Protein AF-A0A1S2LH29-F1 (afdb_monomer_lite)

Foldseek 3Di:
DDPVVVVVVVVVVVVVVVVPLDPQFDDDDPQDDPVLRVVLLVLLCCQPPVADLVRFDDPVNLVVQVCVLVVLVVPADPVHHRDPLSVLSSVLSNQLSVLSVVLVVVCVVVVRDDDPVNVVSVVSNVVSSVSNCVSSVHDPVRSNVD

Organism: NCBI:txid1532552

Radius of gyration: 17.64 Å; chains: 1; bounding box: 55×41×40 Å

Sequence (146 aa):
MDKKSIFIIGGLFVVFYFMIFFKAPSELPTDVRASIWDTSYLIMVDVLVNSSPYEPLSEEQYEEYNEFIDSYSADATVANPLTENEKTILYHLKGLVYHAQQFRILYTECGQCYTDEANEQLGKMVESELELLSIYNVNASEFYSN

pLDDT: mean 76.34, std 17.89, range [33.94, 95.06]

Structure (mmCIF, N/CA/C/O backbone):
data_AF-A0A1S2LH29-F1
#
_entry.id   AF-A0A1S2LH29-F1
#
loop_
_atom_site.group_PDB
_atom_site.id
_atom_site.type_symbol
_atom_site.label_atom_id
_atom_site.label_alt_id
_atom_site.label_comp_id
_atom_site.label_asym_id
_atom_site.label_entity_id
_atom_site.label_seq_id
_atom_site.pdbx_PDB_ins_code
_atom_site.Cartn_x
_atom_site.Cartn_y
_atom_site.Cartn_z
_atom_site.occupancy
_atom_site.B_iso_or_equiv
_atom_site.auth_seq_id
_atom_site.auth_comp_id
_atom_site.auth_asym_id
_atom_site.auth_atom_id
_atom_site.pdbx_PDB_model_num
ATOM 1 N N . MET A 1 1 ? -35.115 -25.180 -16.614 1.00 43.91 1 MET A N 1
ATOM 2 C CA . MET A 1 1 ? -34.372 -24.379 -15.618 1.00 43.91 1 MET A CA 1
ATOM 3 C C . MET A 1 1 ? -34.681 -22.919 -15.877 1.00 43.91 1 MET A C 1
ATOM 5 O O . MET A 1 1 ? -34.374 -22.433 -16.960 1.00 43.91 1 MET A O 1
ATOM 9 N N . ASP A 1 2 ? -35.356 -22.263 -14.937 1.00 36.31 2 ASP A N 1
ATOM 10 C CA . ASP A 1 2 ? -35.741 -20.857 -15.057 1.00 36.31 2 ASP A CA 1
ATOM 11 C C . ASP A 1 2 ? -34.524 -19.932 -14.969 1.00 36.31 2 ASP A C 1
ATOM 13 O O . ASP A 1 2 ? -33.660 -20.086 -14.106 1.00 36.31 2 ASP A O 1
ATOM 17 N N . LYS A 1 3 ? -34.478 -18.924 -15.848 1.00 44.50 3 LYS A N 1
ATOM 18 C CA . LYS A 1 3 ? -33.368 -17.958 -15.963 1.00 44.50 3 LYS A CA 1
ATOM 19 C C . LYS A 1 3 ? -33.114 -17.139 -14.684 1.00 44.50 3 LYS A C 1
ATOM 21 O O . LYS A 1 3 ? -32.043 -16.559 -14.549 1.00 44.50 3 LYS A O 1
ATOM 26 N N . LYS A 1 4 ? -34.048 -17.125 -13.723 1.00 40.44 4 LYS A N 1
ATOM 27 C CA . LYS A 1 4 ? -33.866 -16.493 -12.401 1.00 40.44 4 LYS A CA 1
ATOM 28 C C . LYS A 1 4 ? -32.947 -17.286 -11.465 1.00 40.44 4 LYS A C 1
ATOM 30 O O . LYS A 1 4 ? -32.293 -16.685 -10.622 1.00 40.44 4 LYS A O 1
ATOM 35 N N . SER A 1 5 ? -32.849 -18.606 -11.627 1.00 36.44 5 SER A N 1
ATOM 36 C CA . SER A 1 5 ? -32.033 -19.456 -10.747 1.00 36.44 5 SER A CA 1
ATOM 37 C C . SER A 1 5 ? -30.533 -19.387 -11.057 1.00 36.44 5 SER A C 1
ATOM 39 O O . SER A 1 5 ? -29.724 -19.709 -10.197 1.00 36.44 5 SER A O 1
ATOM 41 N N . ILE A 1 6 ? -30.148 -18.933 -12.256 1.00 44.75 6 ILE A N 1
ATOM 42 C CA . ILE A 1 6 ? -28.739 -18.822 -12.672 1.00 44.75 6 ILE A CA 1
ATOM 43 C C . ILE A 1 6 ? -28.066 -17.587 -12.049 1.00 44.75 6 ILE A C 1
ATOM 45 O O . ILE A 1 6 ? -26.913 -17.662 -11.635 1.00 44.75 6 ILE A O 1
ATOM 49 N N . PHE A 1 7 ? -28.792 -16.476 -11.892 1.00 40.09 7 PHE A N 1
ATOM 50 C CA . PHE A 1 7 ? -28.224 -15.246 -11.323 1.00 40.09 7 PHE A CA 1
ATOM 51 C C . PHE A 1 7 ? -27.918 -15.346 -9.822 1.00 40.09 7 PHE A C 1
ATOM 53 O O . PHE A 1 7 ? -26.934 -14.778 -9.361 1.00 40.09 7 PHE A O 1
ATOM 60 N N . ILE A 1 8 ? -28.712 -16.106 -9.063 1.00 46.88 8 ILE A N 1
ATOM 61 C CA . ILE A 1 8 ? -28.505 -16.254 -7.612 1.00 46.88 8 ILE A CA 1
ATOM 62 C C . ILE A 1 8 ? -27.292 -17.151 -7.319 1.00 46.88 8 ILE A C 1
ATOM 64 O O . ILE A 1 8 ? -26.548 -16.891 -6.379 1.00 46.88 8 ILE A O 1
ATOM 68 N N . ILE A 1 9 ? -27.047 -18.166 -8.154 1.00 43.59 9 ILE A N 1
ATOM 69 C CA . ILE A 1 9 ? -25.914 -19.088 -7.988 1.00 43.59 9 ILE A CA 1
ATOM 70 C C . ILE A 1 9 ? -24.599 -18.424 -8.422 1.00 43.59 9 ILE A C 1
ATOM 72 O O . ILE A 1 9 ? -23.588 -18.601 -7.750 1.00 43.59 9 ILE A O 1
ATOM 76 N N . GLY A 1 10 ? -24.617 -17.597 -9.475 1.00 34.97 10 GLY A N 1
ATOM 77 C CA . GLY A 1 10 ? -23.450 -16.804 -9.880 1.00 34.97 10 GLY A CA 1
ATOM 78 C C . GLY A 1 10 ? -23.054 -15.746 -8.844 1.00 34.97 10 GLY A C 1
ATOM 79 O O . GLY A 1 10 ? -21.875 -15.605 -8.540 1.00 34.97 10 GLY A O 1
ATOM 80 N N . GLY A 1 11 ? -24.031 -15.057 -8.240 1.00 33.94 11 GLY A N 1
ATOM 81 C CA . GLY A 1 11 ? -23.767 -14.050 -7.204 1.00 33.94 11 GLY A CA 1
ATOM 82 C C . GLY A 1 11 ? -23.195 -14.636 -5.908 1.00 33.94 11 GLY A C 1
ATOM 83 O O . GLY A 1 11 ? -22.297 -14.049 -5.314 1.00 33.94 11 GLY A O 1
ATOM 84 N N . LEU A 1 12 ? -23.654 -15.824 -5.499 1.00 40.28 12 LEU A N 1
ATOM 85 C CA . LEU A 1 12 ? -23.126 -16.518 -4.318 1.00 40.28 12 LEU A CA 1
ATOM 86 C C . LEU A 1 12 ? -21.718 -17.079 -4.541 1.00 40.28 12 LEU A C 1
ATOM 88 O O . LEU A 1 12 ? -20.927 -17.078 -3.605 1.00 40.28 12 LEU A O 1
ATOM 92 N N . PHE A 1 13 ? -21.378 -17.512 -5.760 1.00 38.38 13 PHE A N 1
ATOM 93 C CA . PHE A 1 13 ? -20.045 -18.046 -6.053 1.00 38.38 13 PHE A CA 1
ATOM 94 C C . PHE A 1 13 ? -18.965 -16.961 -6.063 1.00 38.38 13 PHE A C 1
ATOM 96 O O . PHE A 1 13 ? -17.855 -17.225 -5.620 1.00 38.38 13 PHE A O 1
ATOM 103 N N . VAL A 1 14 ? -19.291 -15.738 -6.494 1.00 46.69 14 VAL A N 1
ATOM 104 C CA . VAL A 1 14 ? -18.353 -14.605 -6.423 1.00 46.69 14 VAL A CA 1
ATOM 105 C C . VAL A 1 14 ? -18.073 -14.251 -4.960 1.00 46.69 14 VAL A C 1
ATOM 107 O O . VAL A 1 14 ? -16.916 -14.192 -4.566 1.00 46.69 14 VAL A O 1
ATOM 110 N N . VAL A 1 15 ? -19.104 -14.156 -4.113 1.00 45.72 15 VAL A N 1
ATOM 111 C CA . VAL A 1 15 ? -18.932 -13.873 -2.673 1.00 45.72 15 VAL A CA 1
ATOM 112 C C . VAL A 1 15 ? -18.168 -14.993 -1.947 1.00 45.72 15 VAL A C 1
ATOM 114 O O . VAL A 1 15 ? -17.341 -14.708 -1.087 1.00 45.72 15 VAL A O 1
ATOM 117 N N . PHE A 1 16 ? -18.381 -16.263 -2.313 1.00 38.53 16 PHE A N 1
ATOM 118 C CA . PHE A 1 16 ? -17.655 -17.392 -1.713 1.00 38.53 16 PHE A CA 1
ATOM 119 C C . PHE A 1 16 ? -16.213 -17.532 -2.227 1.00 38.53 16 PHE A C 1
ATOM 121 O O . PHE A 1 16 ? -15.339 -17.940 -1.468 1.00 38.53 16 PHE A O 1
ATOM 128 N N . TYR A 1 17 ? -15.941 -17.161 -3.483 1.00 41.44 17 TYR A N 1
ATOM 129 C CA . TYR A 1 17 ? -14.578 -17.089 -4.020 1.00 41.44 17 TYR A CA 1
ATOM 130 C C . TYR A 1 17 ? -13.772 -15.991 -3.306 1.00 41.44 17 TYR A C 1
ATOM 132 O O . TYR A 1 17 ? -12.633 -16.233 -2.923 1.00 41.44 17 TYR A O 1
ATOM 140 N N . PHE A 1 18 ? -14.393 -14.847 -2.988 1.00 43.66 18 PHE A N 1
ATOM 141 C CA . PHE A 1 18 ? -13.774 -13.815 -2.144 1.00 43.66 18 PHE A CA 1
ATOM 142 C C . PHE A 1 18 ? -13.547 -14.264 -0.685 1.00 43.66 18 PHE A C 1
ATOM 144 O O . PHE A 1 18 ? -12.597 -13.811 -0.059 1.00 43.66 18 PHE A O 1
ATOM 151 N N . MET A 1 19 ? -14.361 -15.179 -0.139 1.00 39.31 19 MET A N 1
ATOM 152 C CA . MET A 1 19 ? -14.218 -15.659 1.249 1.00 39.31 19 MET A CA 1
ATOM 153 C C . MET A 1 19 ? -13.195 -16.791 1.450 1.00 39.31 19 MET A C 1
ATOM 155 O O . MET A 1 19 ? -12.793 -17.029 2.585 1.00 39.31 19 MET A O 1
ATOM 159 N N . ILE A 1 20 ? -12.803 -17.525 0.399 1.00 43.28 20 ILE A N 1
ATOM 160 C CA . ILE A 1 20 ? -11.924 -18.706 0.533 1.00 43.28 20 ILE A CA 1
ATOM 161 C C . ILE A 1 20 ? -10.445 -18.387 0.257 1.00 43.28 20 ILE A C 1
ATOM 163 O O . ILE A 1 20 ? -9.590 -19.038 0.852 1.00 43.28 20 ILE A O 1
ATOM 167 N N . PHE A 1 21 ? -10.132 -17.388 -0.578 1.00 41.75 21 PHE A N 1
ATOM 168 C CA . PHE A 1 21 ? -8.740 -16.996 -0.878 1.00 41.75 21 PHE A CA 1
ATOM 169 C C . PHE A 1 21 ? -8.206 -15.865 0.011 1.00 41.75 21 PHE A C 1
ATOM 171 O O . PHE A 1 21 ? -7.001 -15.674 0.109 1.00 41.75 21 PHE A O 1
ATOM 178 N N . PHE A 1 22 ? -9.081 -15.169 0.740 1.00 45.16 22 PHE A N 1
ATOM 179 C CA . PHE A 1 22 ? -8.679 -14.242 1.790 1.00 45.16 22 PHE A CA 1
ATOM 180 C C . PHE A 1 22 ? -8.982 -14.854 3.148 1.00 45.16 22 PHE A C 1
ATOM 182 O O . PHE A 1 22 ? -10.068 -14.686 3.706 1.00 45.16 22 PHE A O 1
ATOM 189 N N . LYS A 1 23 ? -7.999 -15.541 3.729 1.00 47.50 23 LYS A N 1
ATOM 190 C CA . LYS A 1 23 ? -7.938 -15.589 5.188 1.00 47.50 23 LYS A CA 1
ATOM 191 C C . LYS A 1 23 ? -7.731 -14.151 5.655 1.00 47.50 23 LYS A C 1
ATOM 193 O O . LYS A 1 23 ? -6.609 -13.653 5.659 1.00 47.50 23 LYS A O 1
ATOM 198 N N . ALA A 1 24 ? -8.828 -13.482 5.997 1.00 51.31 24 ALA A N 1
ATOM 199 C CA . ALA A 1 24 ? -8.756 -12.196 6.658 1.00 51.31 24 ALA A CA 1
ATOM 200 C C . ALA A 1 24 ? -7.842 -12.338 7.895 1.00 51.31 24 ALA A C 1
ATOM 202 O O . ALA A 1 24 ? -7.900 -13.372 8.575 1.00 51.31 24 ALA A O 1
ATOM 203 N N . PRO A 1 25 ? -6.977 -11.350 8.155 1.00 52.69 25 PRO A N 1
ATOM 204 C CA . PRO A 1 25 ? -6.001 -11.403 9.233 1.00 52.69 25 PRO A CA 1
ATOM 205 C C . PRO A 1 25 ? -6.628 -11.754 10.588 1.00 52.69 25 PRO A C 1
ATOM 207 O O . PRO A 1 25 ? -7.793 -11.447 10.857 1.00 52.69 25 PRO A O 1
ATOM 210 N N . SER A 1 26 ? -5.849 -12.434 11.435 1.00 58.75 26 SER A N 1
ATOM 211 C CA . SER A 1 26 ? -6.279 -12.888 12.758 1.00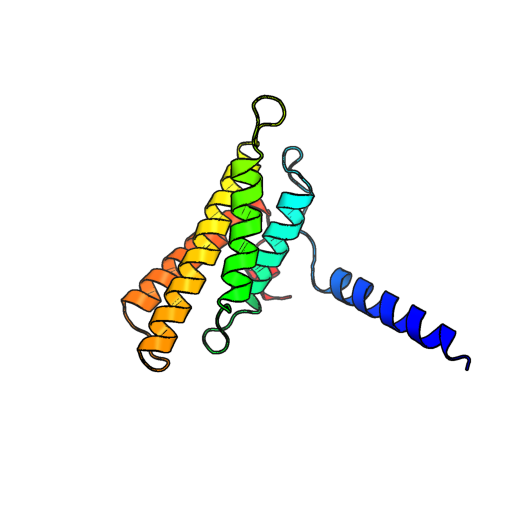 58.75 26 SER A CA 1
ATOM 212 C C . SER A 1 26 ? -6.683 -11.696 13.628 1.00 58.75 26 SER A C 1
ATOM 214 O O . SER A 1 26 ? -5.819 -10.896 13.953 1.00 58.75 26 SER A O 1
ATOM 216 N N . GLU A 1 27 ? -7.964 -11.623 13.996 1.00 57.75 27 GLU A N 1
ATOM 217 C CA . GLU A 1 27 ? -8.595 -10.637 14.893 1.00 57.75 27 GLU A CA 1
ATOM 218 C C . GLU A 1 27 ? -8.220 -9.162 14.644 1.00 57.75 27 GLU A C 1
ATOM 220 O O . GLU A 1 27 ? -7.119 -8.700 14.924 1.00 57.75 27 GLU A O 1
ATOM 225 N N . LEU A 1 28 ? -9.203 -8.388 14.178 1.00 58.47 28 LEU A N 1
ATOM 226 C CA . LEU A 1 28 ? -9.093 -6.939 14.009 1.00 58.47 28 LEU A CA 1
ATOM 227 C C . LEU A 1 28 ? -8.592 -6.293 15.320 1.00 58.47 28 LEU A C 1
ATOM 229 O O . LEU A 1 28 ? -9.228 -6.510 16.361 1.00 58.47 28 LEU A O 1
ATOM 233 N N . PRO A 1 29 ? -7.508 -5.489 15.307 1.00 66.44 29 PRO A N 1
ATOM 234 C CA . PRO A 1 29 ? -7.141 -4.675 16.453 1.00 66.44 29 PRO A CA 1
ATOM 235 C C . PRO A 1 29 ? -8.369 -3.881 16.888 1.00 66.44 29 PRO A C 1
ATOM 237 O O . PRO A 1 29 ? -9.043 -3.257 16.069 1.00 66.44 29 PRO A O 1
ATOM 240 N N . THR A 1 30 ? -8.704 -3.930 18.177 1.00 68.31 30 THR A N 1
ATOM 241 C CA . THR A 1 30 ? -9.981 -3.395 18.684 1.00 68.31 30 THR A CA 1
ATOM 242 C C . THR A 1 30 ? -10.161 -1.889 18.458 1.00 68.31 30 THR A C 1
ATOM 244 O O . THR A 1 30 ? -11.249 -1.363 18.675 1.00 68.31 30 THR A O 1
ATOM 247 N N . ASP A 1 31 ? -9.098 -1.191 18.065 1.00 83.50 31 ASP A N 1
ATOM 248 C CA . ASP A 1 31 ? -9.021 0.246 17.842 1.00 83.50 31 ASP A CA 1
ATOM 249 C C . ASP A 1 31 ? -8.878 0.637 16.358 1.00 83.50 31 ASP 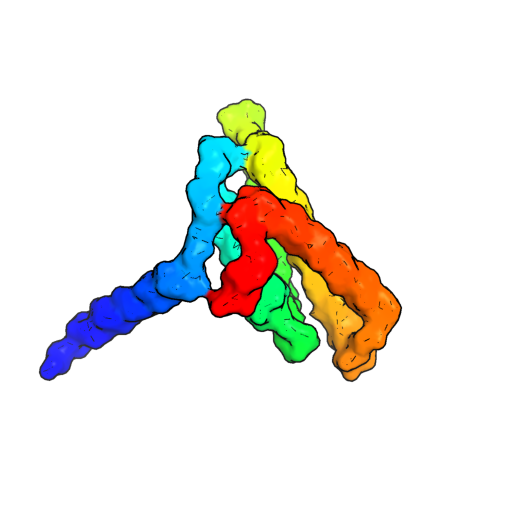A C 1
ATOM 251 O O . ASP A 1 31 ? -8.542 1.782 16.066 1.00 83.50 31 ASP A O 1
ATOM 255 N N . VAL A 1 32 ? -9.142 -0.271 15.414 1.00 86.75 32 VAL A N 1
ATOM 256 C CA . VAL A 1 32 ? -9.167 0.042 13.977 1.00 86.75 32 VAL A CA 1
ATOM 257 C C . VAL A 1 32 ? -10.592 -0.072 13.441 1.00 86.75 32 VAL A C 1
ATOM 259 O O . VAL A 1 32 ? -11.299 -1.046 13.693 1.00 86.75 32 VAL A O 1
ATOM 262 N N . ARG A 1 33 ? -11.054 0.922 12.676 1.00 89.31 33 ARG A N 1
ATOM 263 C CA . ARG A 1 33 ? -12.324 0.816 11.946 1.00 89.31 33 ARG A CA 1
ATOM 264 C C . ARG A 1 33 ? -12.248 -0.284 10.892 1.00 89.31 33 ARG A C 1
ATOM 266 O O . ARG A 1 33 ? -11.340 -0.289 10.065 1.00 89.31 33 ARG A O 1
ATOM 273 N N . ALA A 1 34 ? -13.277 -1.131 10.845 1.00 87.19 34 ALA A N 1
ATOM 274 C CA . ALA A 1 34 ? -13.391 -2.209 9.858 1.00 87.19 34 ALA A CA 1
ATOM 275 C C . ALA A 1 34 ? -13.216 -1.715 8.410 1.00 87.19 34 ALA A C 1
ATOM 277 O O . ALA A 1 34 ? -12.537 -2.351 7.618 1.00 87.19 34 ALA A O 1
ATOM 278 N N . SER A 1 35 ? -13.735 -0.527 8.083 1.00 88.38 35 SER A N 1
ATOM 279 C CA . SER A 1 35 ? -13.589 0.063 6.748 1.00 88.38 35 SER A CA 1
ATOM 280 C C . SER A 1 35 ? -12.141 0.394 6.370 1.00 88.38 35 SER A C 1
ATOM 282 O O . SER A 1 35 ? -11.787 0.260 5.201 1.00 88.38 35 SER A O 1
ATOM 284 N N . ILE A 1 36 ? -11.315 0.822 7.336 1.00 90.12 36 ILE A N 1
ATOM 285 C CA . ILE A 1 36 ? -9.879 1.040 7.116 1.00 90.12 36 ILE A CA 1
ATOM 286 C C . ILE A 1 36 ? -9.212 -0.323 6.967 1.00 90.12 36 ILE A C 1
ATOM 288 O O . ILE A 1 36 ? -8.558 -0.576 5.968 1.00 90.12 36 ILE A O 1
ATOM 292 N N . TRP A 1 37 ? -9.460 -1.231 7.909 1.00 87.94 37 TRP A N 1
ATOM 293 C CA . TRP A 1 37 ? -8.845 -2.555 7.936 1.00 87.94 37 TRP A CA 1
ATOM 294 C C . TRP A 1 37 ? -9.052 -3.368 6.653 1.00 87.94 37 TRP A C 1
ATOM 296 O O . TRP A 1 37 ? -8.073 -3.800 6.040 1.00 87.94 37 TRP A O 1
ATOM 306 N N . ASP A 1 38 ? -10.311 -3.548 6.246 1.00 86.12 38 ASP A N 1
ATOM 307 C CA . ASP A 1 38 ? -10.693 -4.409 5.126 1.00 86.12 38 ASP A CA 1
ATOM 308 C C . ASP A 1 38 ? -10.195 -3.828 3.798 1.00 86.12 38 ASP A C 1
ATOM 310 O O . ASP A 1 38 ? -9.594 -4.533 2.988 1.00 86.12 38 ASP A O 1
ATOM 314 N N . THR A 1 39 ? -10.386 -2.523 3.588 1.00 89.94 39 THR A N 1
ATOM 315 C CA . THR A 1 39 ? -9.977 -1.860 2.342 1.00 89.94 39 THR A CA 1
ATOM 316 C C . THR A 1 39 ? -8.457 -1.775 2.229 1.00 89.94 39 THR A C 1
ATOM 318 O O . THR A 1 39 ? -7.909 -2.047 1.165 1.00 89.94 39 THR A O 1
ATOM 321 N N . SER A 1 40 ? -7.751 -1.467 3.323 1.00 90.25 40 SER A N 1
ATOM 322 C CA . SER A 1 40 ? -6.286 -1.443 3.334 1.00 90.25 40 SER A CA 1
ATOM 323 C C . SER A 1 40 ? -5.687 -2.818 3.026 1.00 90.25 40 SER A C 1
ATOM 325 O O . SER A 1 40 ? -4.695 -2.896 2.303 1.00 90.25 40 SER A O 1
ATOM 327 N N . TYR A 1 41 ? -6.317 -3.901 3.489 1.00 86.19 41 TYR A N 1
ATOM 328 C CA . TYR A 1 41 ? -5.878 -5.258 3.176 1.00 86.19 41 TYR A CA 1
ATOM 329 C C . TYR A 1 41 ? -6.081 -5.586 1.690 1.00 86.19 41 TYR A C 1
ATOM 331 O O . TYR A 1 41 ? -5.174 -6.117 1.053 1.00 86.19 41 TYR A O 1
ATOM 339 N N . LEU A 1 42 ? -7.228 -5.209 1.114 1.00 87.94 42 LEU A N 1
ATOM 340 C CA . LEU A 1 42 ? -7.494 -5.382 -0.318 1.00 87.94 42 LEU A CA 1
ATOM 341 C C . LEU A 1 42 ? -6.492 -4.616 -1.189 1.00 87.94 42 LEU A C 1
ATOM 343 O O . LEU A 1 42 ? -5.955 -5.190 -2.130 1.00 87.94 42 LEU A O 1
ATOM 347 N N . ILE A 1 43 ? -6.201 -3.356 -0.851 1.00 90.38 43 ILE A N 1
ATOM 348 C CA . ILE A 1 43 ? -5.205 -2.546 -1.568 1.00 90.38 43 ILE A CA 1
ATOM 349 C C . ILE A 1 43 ? -3.822 -3.193 -1.466 1.00 90.38 43 ILE A C 1
ATOM 351 O O . ILE A 1 43 ? -3.112 -3.291 -2.461 1.00 90.38 43 ILE A O 1
ATOM 355 N N . MET A 1 44 ? -3.434 -3.663 -0.278 1.00 87.88 44 MET A N 1
ATOM 356 C CA . MET A 1 44 ? -2.142 -4.318 -0.079 1.00 87.88 44 MET A CA 1
ATOM 357 C C . MET A 1 44 ? -2.000 -5.574 -0.946 1.00 87.88 44 MET A C 1
ATOM 359 O O . MET A 1 44 ? -0.964 -5.761 -1.580 1.00 87.88 44 MET A O 1
ATOM 363 N N . VAL A 1 45 ? -3.038 -6.410 -1.022 1.00 83.69 45 VAL A N 1
ATOM 364 C CA . VAL A 1 45 ? -3.047 -7.584 -1.907 1.00 83.69 45 VAL A CA 1
ATOM 365 C C . VAL A 1 45 ? -2.974 -7.150 -3.365 1.00 83.69 45 VAL A C 1
ATOM 367 O O . VAL A 1 45 ? -2.183 -7.707 -4.123 1.00 83.69 45 VAL A O 1
ATOM 370 N N . ASP A 1 46 ? -3.767 -6.160 -3.770 1.00 86.44 46 ASP A N 1
ATOM 371 C CA . ASP A 1 46 ? -3.787 -5.747 -5.168 1.00 86.44 46 ASP A CA 1
ATOM 372 C C . ASP A 1 46 ? -2.431 -5.196 -5.615 1.00 86.44 46 ASP A C 1
ATOM 374 O O . ASP A 1 46 ? -1.940 -5.543 -6.685 1.00 86.44 46 ASP A O 1
ATOM 378 N N . VAL A 1 47 ? -1.761 -4.423 -4.758 1.00 86.25 47 VAL A N 1
ATOM 379 C CA . VAL A 1 47 ? -0.441 -3.851 -5.048 1.00 86.25 47 VAL A CA 1
ATOM 380 C C . VAL A 1 47 ? 0.690 -4.885 -4.987 1.00 86.25 47 VAL A C 1
ATOM 382 O O . VAL A 1 47 ? 1.642 -4.774 -5.752 1.00 86.25 47 VAL A O 1
ATOM 385 N N . LEU A 1 48 ? 0.641 -5.868 -4.085 1.00 83.50 48 LEU A N 1
ATOM 386 C CA . LEU A 1 48 ? 1.766 -6.796 -3.878 1.00 83.50 48 LEU A CA 1
ATOM 387 C C . LEU A 1 48 ? 1.632 -8.126 -4.618 1.00 83.50 48 LEU A C 1
ATOM 389 O O . LEU A 1 48 ? 2.639 -8.737 -4.967 1.00 83.50 48 LEU A O 1
ATOM 393 N N . VAL A 1 49 ? 0.403 -8.599 -4.812 1.00 78.94 49 VAL A N 1
ATOM 394 C CA . VAL A 1 49 ? 0.121 -9.917 -5.395 1.00 78.94 49 VAL A CA 1
ATOM 395 C C . VAL A 1 49 ? -0.369 -9.778 -6.828 1.00 78.94 49 VAL A C 1
ATOM 397 O O . VAL A 1 49 ? 0.147 -10.451 -7.721 1.00 78.94 49 VAL A O 1
ATOM 400 N N . ASN A 1 50 ? -1.354 -8.907 -7.059 1.00 75.25 50 ASN A N 1
ATOM 401 C CA . ASN A 1 50 ? -1.980 -8.789 -8.377 1.00 75.25 50 ASN A CA 1
ATOM 402 C C . ASN A 1 50 ? -1.193 -7.862 -9.307 1.00 75.25 50 ASN A C 1
ATOM 404 O O . ASN A 1 50 ? -1.095 -8.131 -10.503 1.00 75.25 50 ASN A O 1
ATOM 408 N N . SER A 1 51 ? -0.600 -6.798 -8.764 1.00 72.19 51 SER A N 1
ATOM 409 C CA . SER A 1 51 ? 0.269 -5.905 -9.521 1.00 72.19 51 SER A CA 1
ATOM 410 C C . SER A 1 51 ? 1.619 -6.583 -9.699 1.00 72.19 51 SER A C 1
ATOM 412 O O . SER A 1 51 ? 2.377 -6.780 -8.750 1.00 72.19 51 SER A O 1
ATOM 414 N N . SER A 1 52 ? 1.932 -6.952 -10.935 1.00 66.19 52 SER A N 1
ATOM 415 C CA . SER A 1 52 ? 3.223 -7.548 -11.262 1.00 66.19 52 SER A CA 1
ATOM 416 C C . SER A 1 52 ? 4.133 -6.509 -11.912 1.00 66.19 52 SER A C 1
ATOM 418 O O . SER A 1 52 ? 3.656 -5.509 -12.448 1.00 66.19 52 SER A O 1
ATOM 420 N N . PRO A 1 53 ? 5.449 -6.755 -11.984 1.00 62.50 53 PRO A N 1
ATOM 421 C CA . PRO A 1 53 ? 6.328 -5.913 -12.784 1.00 62.50 53 PRO A CA 1
ATOM 422 C C . PRO A 1 53 ? 5.901 -5.780 -14.252 1.00 62.50 53 PRO A C 1
ATOM 424 O O . PRO A 1 53 ? 6.239 -4.799 -14.900 1.00 62.50 53 PRO A O 1
ATOM 427 N N . TYR A 1 54 ? 5.149 -6.753 -14.771 1.00 60.47 54 TYR A N 1
ATOM 428 C CA . TYR A 1 54 ? 4.659 -6.782 -16.150 1.00 60.47 54 TYR A CA 1
ATOM 429 C C . TYR A 1 54 ? 3.254 -6.195 -16.307 1.00 60.47 54 TYR A C 1
ATOM 431 O O . TYR A 1 54 ? 2.838 -5.893 -17.424 1.00 60.47 54 TYR A O 1
ATOM 439 N N . GLU A 1 55 ? 2.545 -6.022 -15.196 1.00 73.31 55 GLU A N 1
ATOM 440 C CA . GLU A 1 55 ? 1.210 -5.441 -15.116 1.00 73.31 55 GLU A CA 1
ATOM 441 C C . GLU A 1 55 ? 1.164 -4.536 -13.877 1.00 73.31 55 GLU A C 1
ATOM 443 O O . GLU A 1 55 ? 0.587 -4.896 -12.849 1.00 73.31 55 GLU A O 1
ATOM 448 N N . PRO A 1 56 ? 1.899 -3.409 -13.923 1.00 79.62 56 PRO A N 1
ATOM 449 C CA . PRO A 1 56 ? 2.001 -2.508 -12.791 1.00 79.62 56 PRO A CA 1
ATOM 450 C C . PRO A 1 56 ? 0.683 -1.762 -12.567 1.00 79.62 56 PRO A C 1
ATOM 452 O O . PRO A 1 56 ? -0.120 -1.606 -13.489 1.00 79.62 56 PRO A O 1
ATOM 455 N N . LEU A 1 57 ? 0.519 -1.235 -11.353 1.00 85.50 57 LEU A N 1
ATOM 456 C CA . LEU A 1 57 ? -0.633 -0.440 -10.929 1.00 85.50 57 LEU A CA 1
ATOM 457 C C . LEU A 1 57 ? -1.024 0.612 -11.978 1.00 85.50 57 LEU A C 1
ATOM 459 O O . LEU A 1 57 ? -0.190 1.425 -12.378 1.00 85.50 57 LEU A O 1
ATOM 463 N N . SER A 1 58 ? -2.282 0.627 -12.417 1.00 88.50 58 SER A N 1
ATOM 464 C CA . SER A 1 58 ? -2.758 1.660 -13.343 1.00 88.50 58 SER A CA 1
ATOM 465 C C . SER A 1 58 ? -2.841 3.037 -12.671 1.00 88.50 58 SER A C 1
ATOM 467 O O . SER A 1 58 ? -2.900 3.161 -11.449 1.00 88.50 58 SER A O 1
ATOM 469 N N . GLU A 1 59 ? -2.862 4.100 -13.478 1.00 89.50 59 GLU A N 1
ATOM 470 C CA . GLU A 1 59 ? -3.031 5.466 -12.963 1.00 89.50 59 GLU A CA 1
ATOM 471 C C . GLU A 1 59 ? -4.392 5.653 -12.274 1.00 89.50 59 GLU A C 1
ATOM 473 O O . GLU A 1 59 ? -4.452 6.276 -11.221 1.00 89.50 59 GLU A O 1
ATOM 478 N N . GLU A 1 60 ? -5.446 5.018 -12.795 1.00 92.06 60 GLU A N 1
ATOM 479 C CA . GLU A 1 60 ? -6.787 5.021 -12.196 1.00 92.06 60 GLU A CA 1
ATOM 480 C C . GLU A 1 60 ? -6.803 4.332 -10.822 1.00 92.06 60 GLU A C 1
ATOM 482 O O . GLU A 1 60 ? -7.283 4.917 -9.855 1.00 92.06 60 GLU A O 1
ATOM 487 N N . GLN A 1 61 ? -6.201 3.140 -10.693 1.00 92.12 61 GLN A N 1
ATOM 488 C CA . GLN A 1 61 ? -6.090 2.461 -9.392 1.00 92.12 61 GLN A CA 1
ATOM 489 C C . GLN A 1 61 ? -5.258 3.278 -8.395 1.00 92.12 61 GLN A C 1
ATOM 491 O O . GLN A 1 61 ? -5.597 3.365 -7.217 1.00 92.12 61 GLN A O 1
ATOM 496 N N . TYR A 1 62 ? -4.170 3.905 -8.852 1.00 93.25 62 TYR A N 1
ATOM 497 C CA . TYR A 1 62 ? -3.374 4.793 -8.007 1.00 93.25 62 TYR A CA 1
ATOM 498 C C . TYR A 1 62 ? -4.206 5.966 -7.469 1.00 93.25 62 TYR A C 1
ATOM 500 O O . TYR A 1 62 ? -4.101 6.296 -6.286 1.00 93.25 62 TYR A O 1
ATOM 508 N N . GLU A 1 63 ? -5.016 6.607 -8.311 1.00 94.44 63 GLU A N 1
ATOM 509 C CA . GLU A 1 63 ? -5.897 7.701 -7.896 1.00 94.44 63 GLU A CA 1
ATOM 510 C C . GLU A 1 63 ? -6.957 7.221 -6.899 1.00 94.44 63 GLU A C 1
ATOM 512 O O . GLU A 1 63 ? -7.088 7.824 -5.833 1.00 94.44 63 GLU A O 1
ATOM 517 N N . GLU A 1 64 ? -7.626 6.100 -7.185 1.00 94.94 64 GLU A N 1
ATOM 518 C CA . GLU A 1 64 ? -8.634 5.494 -6.305 1.00 94.94 64 GLU A CA 1
ATOM 519 C C . GLU A 1 64 ? -8.064 5.192 -4.910 1.00 94.94 64 GLU A C 1
ATOM 521 O O . GLU A 1 64 ? -8.649 5.552 -3.884 1.00 94.94 64 GLU A O 1
ATOM 526 N N . TYR A 1 65 ? -6.882 4.573 -4.848 1.00 94.75 65 TYR A N 1
ATOM 527 C CA . TYR A 1 65 ? -6.266 4.203 -3.573 1.00 94.75 65 TYR A CA 1
ATOM 528 C C . TYR A 1 65 ? -5.824 5.426 -2.781 1.00 94.75 65 TYR A C 1
ATOM 530 O O . TYR A 1 65 ? -5.968 5.457 -1.558 1.00 94.75 65 TYR A O 1
ATOM 538 N N . ASN A 1 66 ? -5.323 6.460 -3.457 1.00 94.44 66 ASN A N 1
ATOM 539 C CA . ASN A 1 66 ? -4.983 7.708 -2.789 1.00 94.44 66 ASN A CA 1
ATOM 540 C C . ASN A 1 66 ? -6.210 8.456 -2.285 1.00 94.44 66 ASN A C 1
ATOM 542 O O . ASN A 1 66 ? -6.141 8.995 -1.184 1.00 94.44 66 ASN A O 1
ATOM 546 N N . GLU A 1 67 ? -7.309 8.472 -3.038 1.00 94.62 67 GLU A N 1
ATOM 547 C CA . GLU A 1 67 ? -8.555 9.099 -2.601 1.00 94.62 67 GLU A CA 1
ATOM 548 C C . GLU A 1 67 ? -9.062 8.454 -1.309 1.00 94.62 67 GLU A C 1
ATOM 550 O O . GLU A 1 67 ? -9.358 9.166 -0.349 1.00 94.62 67 GLU A O 1
ATOM 555 N N . PHE A 1 68 ? -9.065 7.120 -1.237 1.00 93.88 68 PHE A N 1
ATOM 556 C CA . PHE A 1 68 ? -9.397 6.394 -0.012 1.00 93.88 68 PHE A CA 1
ATOM 557 C C . PHE A 1 68 ? -8.480 6.781 1.163 1.00 93.88 68 PHE A C 1
ATOM 559 O O . PHE A 1 68 ? -8.958 7.060 2.262 1.00 93.88 68 PHE A O 1
ATOM 566 N N . ILE A 1 69 ? -7.159 6.820 0.963 1.00 93.19 69 ILE A N 1
ATOM 567 C CA . ILE A 1 69 ? -6.215 7.136 2.051 1.00 93.19 69 ILE A CA 1
ATOM 568 C C . ILE A 1 69 ? -6.385 8.586 2.531 1.00 93.19 69 ILE A C 1
ATOM 570 O O . ILE A 1 69 ? -6.383 8.876 3.737 1.00 93.19 69 ILE A O 1
ATOM 574 N N . ASP A 1 70 ? -6.540 9.507 1.585 1.00 91.19 70 ASP A N 1
ATOM 575 C CA . ASP A 1 70 ? -6.614 10.936 1.857 1.00 91.19 70 ASP A CA 1
ATOM 576 C C . ASP A 1 70 ? -7.975 11.321 2.452 1.00 91.19 70 ASP A C 1
ATOM 578 O O . ASP A 1 70 ? -8.022 12.213 3.303 1.00 91.19 70 ASP A O 1
ATOM 582 N N . SER A 1 71 ? -9.063 10.614 2.113 1.00 91.06 71 SER A N 1
ATOM 583 C CA . SER A 1 71 ? -10.388 10.865 2.691 1.00 91.06 71 SER A CA 1
ATOM 584 C C . SER A 1 71 ? -10.390 10.654 4.204 1.00 91.06 71 SER A C 1
ATOM 586 O O . SER A 1 71 ? -10.880 11.503 4.941 1.00 91.06 71 SER A O 1
ATOM 588 N N . TYR A 1 72 ? -9.765 9.585 4.709 1.00 86.25 72 TYR A N 1
ATOM 589 C CA . TYR A 1 72 ? -9.680 9.345 6.156 1.00 86.25 72 TYR A CA 1
ATOM 590 C C . TYR A 1 72 ? -8.780 10.346 6.877 1.00 86.25 72 TYR A C 1
ATOM 592 O O . TYR A 1 72 ? -9.046 10.687 8.032 1.00 86.25 72 TYR A O 1
ATOM 600 N N . SER A 1 73 ? -7.741 10.835 6.201 1.00 74.62 73 SER A N 1
ATOM 601 C CA . SER A 1 73 ? -6.867 11.883 6.731 1.00 74.62 73 SER A CA 1
ATOM 602 C C . SER A 1 73 ? -7.578 13.241 6.793 1.00 74.62 73 SER A C 1
ATOM 604 O O . SER A 1 73 ? -7.380 13.994 7.746 1.00 74.62 73 SER A O 1
ATOM 606 N N . ALA A 1 74 ? -8.432 13.542 5.812 1.00 78.25 74 ALA A N 1
ATOM 607 C CA . ALA A 1 74 ? -9.215 14.773 5.740 1.00 78.25 74 ALA A CA 1
ATOM 608 C C . ALA A 1 74 ? -10.445 14.765 6.670 1.00 78.25 74 ALA A C 1
ATOM 610 O O . ALA A 1 74 ? -10.755 15.786 7.285 1.00 78.25 74 ALA A O 1
ATOM 611 N N . ASP A 1 75 ? -11.109 13.617 6.816 1.00 72.69 75 ASP A N 1
ATOM 612 C CA . ASP A 1 75 ? -12.315 13.441 7.638 1.00 72.69 75 ASP A CA 1
ATOM 613 C C . ASP A 1 75 ? -12.009 13.233 9.132 1.00 72.69 75 ASP A C 1
ATOM 615 O O . ASP A 1 75 ? -12.922 13.173 9.965 1.00 72.69 75 ASP A O 1
ATOM 619 N N . ALA A 1 76 ? -10.731 13.124 9.505 1.00 76.44 76 ALA A N 1
ATOM 620 C CA . ALA A 1 76 ? -10.307 13.034 10.895 1.00 76.44 76 ALA A CA 1
ATOM 621 C C . ALA A 1 76 ? -10.648 14.338 11.637 1.00 76.44 76 ALA A C 1
ATOM 623 O O . ALA A 1 76 ? -9.995 15.371 11.486 1.00 76.44 76 ALA A O 1
ATOM 624 N N . THR A 1 77 ? -11.676 14.291 12.485 1.00 74.38 77 THR A N 1
ATOM 625 C CA . THR A 1 77 ? -12.103 15.437 13.301 1.00 74.38 77 THR A CA 1
ATOM 626 C C . THR A 1 77 ? -11.758 15.221 14.769 1.00 74.38 77 THR A C 1
ATOM 628 O O . THR A 1 77 ? -11.541 14.099 15.216 1.00 74.38 77 THR A O 1
ATOM 631 N N . VAL A 1 78 ? -11.791 16.289 15.572 1.00 73.44 78 VAL A N 1
ATOM 632 C CA . VAL A 1 78 ? -11.628 16.193 17.038 1.00 73.44 78 VAL A CA 1
ATOM 633 C C . VAL A 1 78 ? -12.666 15.251 17.674 1.00 73.44 78 VAL A C 1
ATOM 635 O O . VAL A 1 78 ? -12.381 14.623 18.689 1.00 73.44 78 VAL A O 1
ATOM 638 N N . ALA A 1 79 ? -13.860 15.137 17.081 1.00 79.44 79 ALA A N 1
ATOM 639 C CA . ALA A 1 79 ? -14.933 14.269 17.566 1.00 79.44 79 ALA A CA 1
ATOM 640 C C . ALA A 1 79 ? -14.792 12.803 17.119 1.00 79.44 79 ALA A C 1
ATOM 642 O O . ALA A 1 79 ? -15.403 11.926 17.724 1.00 79.44 79 ALA A O 1
ATOM 643 N N . ASN A 1 80 ? -14.006 12.539 16.074 1.00 82.69 80 ASN A N 1
ATOM 644 C CA . ASN A 1 80 ? -13.735 11.200 15.563 1.00 82.69 80 ASN A CA 1
ATOM 645 C C . ASN A 1 80 ? -12.278 11.124 15.068 1.00 82.69 80 ASN A C 1
ATOM 647 O O . ASN A 1 80 ? -12.039 11.152 13.855 1.00 82.69 80 ASN A O 1
ATOM 651 N N . PRO A 1 81 ? -11.298 11.145 15.992 1.00 88.75 81 PRO A N 1
ATOM 652 C CA . PRO A 1 81 ? -9.892 11.139 15.622 1.00 88.75 81 PRO A CA 1
ATOM 653 C C . PRO A 1 81 ? -9.483 9.763 15.093 1.00 88.75 81 PRO A C 1
ATOM 655 O O . PRO A 1 81 ? -9.989 8.742 15.555 1.00 88.75 81 PRO A O 1
ATOM 658 N N . LEU A 1 82 ? -8.521 9.737 14.168 1.00 91.00 82 LEU A N 1
ATOM 659 C CA . LEU A 1 82 ? -7.83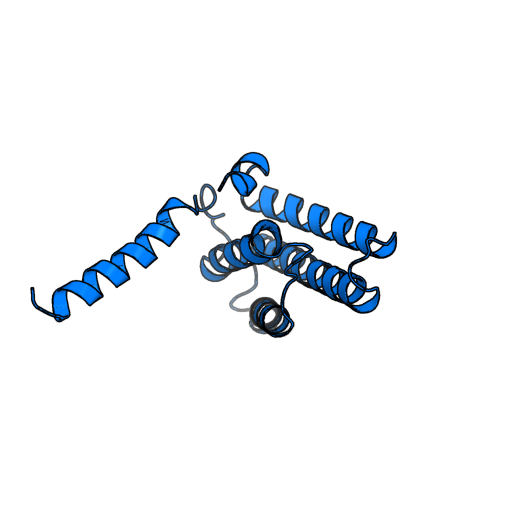7 8.495 13.810 1.00 91.00 82 LEU A CA 1
ATOM 660 C C . LEU A 1 82 ? -7.080 7.959 15.030 1.00 91.00 82 LEU A C 1
ATOM 662 O O . LEU A 1 82 ? -6.388 8.725 15.714 1.00 91.00 82 LEU A O 1
ATOM 666 N N . THR A 1 83 ? -7.179 6.657 15.275 1.00 91.12 83 THR A N 1
ATOM 667 C CA . THR A 1 83 ? -6.326 5.979 16.261 1.00 91.12 83 THR A CA 1
ATOM 668 C C . THR A 1 83 ? -4.886 5.896 15.753 1.00 91.12 83 THR A C 1
ATOM 670 O O . THR A 1 83 ? -4.613 6.131 14.575 1.00 91.12 83 THR A O 1
ATOM 673 N N . GLU A 1 84 ? -3.929 5.591 16.632 1.00 90.12 84 GLU A N 1
ATOM 674 C CA . GLU A 1 84 ? -2.530 5.454 16.203 1.00 90.12 84 GLU A CA 1
ATOM 675 C C . GLU A 1 84 ? -2.353 4.288 15.223 1.00 90.12 84 GLU A C 1
ATOM 677 O O . GLU A 1 84 ? -1.654 4.440 14.227 1.00 90.12 84 GLU A O 1
ATOM 682 N N . ASN A 1 85 ? -3.058 3.171 15.428 1.00 89.31 85 ASN A N 1
ATOM 683 C CA . ASN A 1 85 ? -3.040 2.053 14.487 1.00 89.31 85 ASN A CA 1
ATOM 684 C C . ASN A 1 85 ? -3.631 2.441 13.125 1.00 89.31 85 ASN A C 1
ATOM 686 O O . ASN A 1 85 ? -3.045 2.120 12.095 1.00 89.31 85 ASN A O 1
ATOM 690 N N . GLU A 1 86 ? -4.737 3.191 13.099 1.00 92.25 86 GLU A N 1
ATOM 691 C CA . GLU A 1 86 ? -5.316 3.695 11.847 1.00 92.25 86 GLU A CA 1
ATOM 692 C C . GLU A 1 86 ? -4.348 4.618 11.095 1.00 92.25 86 GLU A C 1
ATOM 694 O O . GLU A 1 86 ? -4.182 4.479 9.885 1.00 92.25 86 GLU A O 1
ATOM 699 N N . LYS A 1 87 ? -3.670 5.532 11.801 1.00 92.31 87 LYS A N 1
ATOM 700 C CA . LYS A 1 87 ? -2.656 6.409 11.193 1.00 92.31 87 LYS A CA 1
ATOM 701 C C . LYS A 1 87 ? -1.502 5.606 10.611 1.00 92.31 87 LYS A C 1
ATOM 703 O O . LYS A 1 87 ? -1.083 5.884 9.492 1.00 92.31 87 LYS A O 1
ATOM 708 N N . THR A 1 88 ? -1.006 4.624 11.358 1.00 91.62 88 THR A N 1
ATOM 709 C CA . THR A 1 88 ? 0.104 3.771 10.932 1.00 91.62 88 THR A CA 1
ATOM 710 C C . THR A 1 88 ? -0.273 2.974 9.681 1.00 91.62 88 THR A C 1
ATOM 712 O O . THR A 1 88 ? 0.472 3.006 8.704 1.00 91.62 88 THR A O 1
ATOM 715 N N . ILE A 1 89 ? -1.458 2.350 9.650 1.00 92.81 89 ILE A N 1
ATOM 716 C CA . ILE A 1 89 ? -1.958 1.628 8.467 1.00 92.81 89 ILE A CA 1
ATOM 717 C C . ILE A 1 89 ? -2.023 2.560 7.253 1.00 92.81 89 ILE A C 1
ATOM 719 O O . ILE A 1 89 ? -1.440 2.255 6.216 1.00 92.81 89 ILE A O 1
ATOM 723 N N . LEU A 1 90 ? -2.689 3.712 7.380 1.00 94.44 90 LEU A N 1
ATOM 724 C CA . LEU A 1 90 ? -2.854 4.657 6.270 1.00 94.44 90 LEU A CA 1
ATOM 725 C C . LEU A 1 90 ? -1.507 5.208 5.779 1.00 94.44 90 LEU A C 1
ATOM 727 O O . LEU A 1 90 ? -1.313 5.371 4.576 1.00 94.44 90 LEU A O 1
ATOM 731 N N . TYR A 1 91 ? -0.560 5.451 6.689 1.00 94.12 91 TYR A N 1
ATOM 732 C CA . TYR A 1 91 ? 0.785 5.917 6.357 1.00 94.12 91 TYR A CA 1
ATOM 733 C C . TYR A 1 91 ? 1.572 4.888 5.538 1.00 94.12 91 TYR A C 1
ATOM 735 O O . TYR A 1 91 ? 2.069 5.216 4.458 1.00 94.12 91 TYR A O 1
ATOM 743 N N . HIS A 1 92 ? 1.661 3.641 6.010 1.00 94.50 92 HIS A N 1
ATOM 744 C CA . HIS A 1 92 ? 2.390 2.600 5.282 1.00 94.50 92 HIS A CA 1
ATOM 745 C C . HIS A 1 92 ? 1.693 2.225 3.975 1.00 94.50 92 HIS A C 1
ATOM 747 O O . H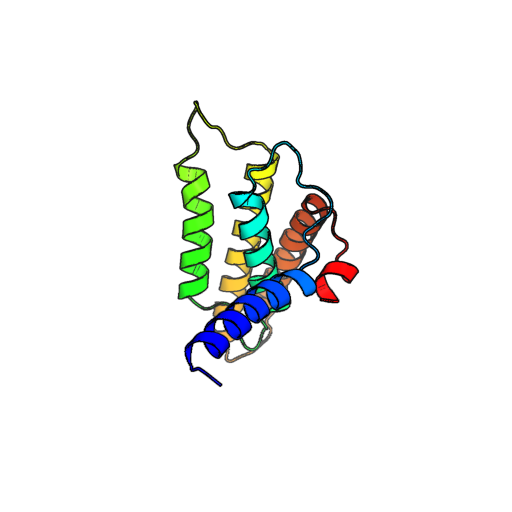IS A 1 92 ? 2.366 1.991 2.973 1.00 94.50 92 HIS A O 1
ATOM 753 N N . LEU A 1 93 ? 0.358 2.264 3.936 1.00 95.06 93 LEU A N 1
ATOM 754 C CA . LEU A 1 93 ? -0.394 2.050 2.704 1.00 95.06 93 LEU A CA 1
ATOM 755 C C . LEU A 1 93 ? -0.119 3.147 1.666 1.00 95.06 93 LEU A C 1
ATOM 757 O O . LEU A 1 93 ? 0.075 2.841 0.490 1.00 95.06 93 LEU A O 1
ATOM 761 N N . LYS A 1 94 ? -0.025 4.416 2.093 1.00 94.81 94 LYS A N 1
ATOM 762 C CA . LYS A 1 94 ? 0.376 5.531 1.217 1.00 94.81 94 LYS A CA 1
ATOM 763 C C . LYS A 1 94 ? 1.765 5.301 0.635 1.00 94.81 94 LYS A C 1
ATOM 765 O O . LYS A 1 94 ? 1.959 5.503 -0.562 1.00 94.81 94 LYS A O 1
ATOM 770 N N . GLY A 1 95 ? 2.710 4.868 1.470 1.00 93.25 95 GLY A N 1
ATOM 771 C CA . GLY A 1 95 ? 4.062 4.511 1.041 1.00 93.25 95 GLY A CA 1
ATOM 772 C C . GLY A 1 95 ? 4.049 3.399 -0.005 1.00 93.25 95 GLY A C 1
ATOM 773 O O . GLY A 1 95 ? 4.602 3.570 -1.090 1.00 93.25 95 GLY A O 1
ATOM 774 N N . LEU A 1 96 ? 3.348 2.301 0.279 1.00 93.25 96 LEU A N 1
ATOM 775 C CA . LEU A 1 96 ? 3.224 1.156 -0.619 1.00 93.25 96 LEU A CA 1
ATOM 776 C C . LEU A 1 96 ? 2.681 1.560 -2.002 1.00 93.25 96 LEU A C 1
ATOM 778 O O . LEU A 1 96 ? 3.322 1.290 -3.019 1.00 93.25 96 LEU A O 1
ATOM 782 N N . VAL A 1 97 ? 1.544 2.264 -2.040 1.00 93.44 97 VAL A N 1
ATOM 783 C CA . VAL A 1 97 ? 0.900 2.726 -3.285 1.00 93.44 97 VAL A CA 1
ATOM 784 C C . VAL A 1 97 ? 1.795 3.708 -4.046 1.00 93.44 97 VAL A C 1
ATOM 786 O O . VAL A 1 97 ? 1.935 3.616 -5.267 1.00 93.44 97 VAL A O 1
ATOM 789 N N . TYR A 1 98 ? 2.443 4.636 -3.338 1.00 94.06 98 TYR A N 1
ATOM 790 C CA . TYR A 1 98 ? 3.360 5.597 -3.945 1.00 94.06 98 TYR A CA 1
ATOM 791 C C . TYR A 1 98 ? 4.562 4.910 -4.600 1.00 94.06 98 TYR A C 1
ATOM 793 O O . TYR A 1 98 ? 4.878 5.193 -5.757 1.00 94.06 98 TYR A O 1
ATOM 801 N N . HIS A 1 99 ? 5.227 3.995 -3.893 1.00 91.44 99 HIS A N 1
ATOM 802 C CA . HIS A 1 99 ? 6.411 3.319 -4.417 1.00 91.44 99 HIS A CA 1
ATOM 803 C C . HIS A 1 99 ? 6.070 2.366 -5.568 1.00 91.44 99 HIS A C 1
ATOM 805 O O . HIS A 1 99 ? 6.827 2.316 -6.539 1.00 91.44 99 HIS A O 1
ATOM 811 N N . ALA A 1 100 ? 4.903 1.715 -5.536 1.00 89.56 100 ALA A N 1
ATOM 812 C CA . ALA A 1 100 ? 4.395 0.935 -6.664 1.00 89.56 100 ALA A CA 1
ATOM 813 C C . ALA A 1 100 ? 4.213 1.797 -7.925 1.00 89.56 100 ALA A C 1
ATOM 815 O O . ALA A 1 100 ? 4.625 1.413 -9.022 1.00 89.56 100 ALA A O 1
ATOM 816 N N . GLN A 1 101 ? 3.674 3.008 -7.767 1.00 91.06 101 GLN A N 1
ATOM 817 C CA . GLN A 1 101 ? 3.520 3.953 -8.870 1.00 91.06 101 GLN A CA 1
ATOM 818 C C . GLN A 1 101 ? 4.868 4.460 -9.402 1.00 91.06 101 GLN A C 1
ATOM 820 O O . GLN A 1 101 ? 5.048 4.575 -10.614 1.00 91.06 101 GLN A O 1
ATOM 825 N N . GLN A 1 102 ? 5.837 4.742 -8.526 1.00 89.62 102 GLN A N 1
ATOM 826 C CA . GLN A 1 102 ? 7.187 5.121 -8.962 1.00 89.62 102 GLN A CA 1
ATOM 827 C C . GLN A 1 102 ? 7.866 3.983 -9.726 1.00 89.62 102 GLN A C 1
ATOM 829 O O . GLN A 1 102 ? 8.462 4.216 -10.778 1.00 89.62 102 GLN A O 1
ATOM 834 N N . PHE A 1 103 ? 7.722 2.747 -9.244 1.00 85.94 103 PHE A N 1
ATOM 835 C CA . PHE A 1 103 ? 8.207 1.567 -9.946 1.00 85.94 103 PHE A CA 1
ATOM 836 C C . PHE A 1 103 ? 7.584 1.451 -11.347 1.00 85.94 103 PHE A C 1
ATOM 838 O O . PHE A 1 103 ? 8.321 1.288 -12.319 1.00 85.94 103 PHE A O 1
ATOM 845 N N . ARG A 1 104 ? 6.257 1.630 -11.482 1.00 85.31 104 ARG A N 1
ATOM 846 C CA . ARG A 1 104 ? 5.574 1.671 -12.790 1.00 85.31 104 ARG A CA 1
ATOM 847 C C . ARG A 1 104 ? 6.214 2.679 -13.735 1.00 85.31 104 ARG A C 1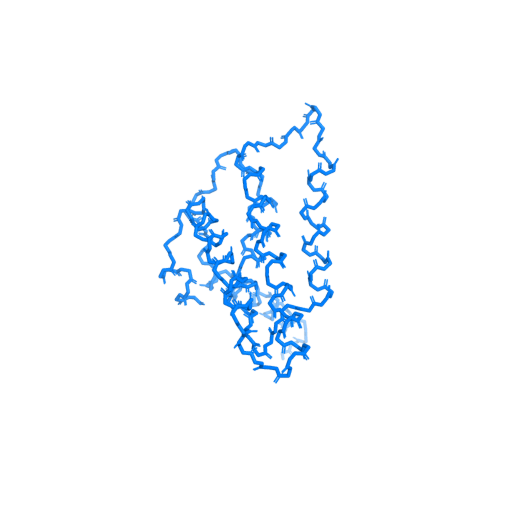
ATOM 849 O O . ARG A 1 104 ? 6.471 2.343 -14.892 1.00 85.31 104 ARG A O 1
ATOM 856 N N . ILE A 1 105 ? 6.380 3.920 -13.275 1.00 86.94 105 ILE A N 1
ATOM 857 C CA . ILE A 1 105 ? 6.873 5.029 -14.100 1.00 86.94 105 ILE A CA 1
ATOM 858 C C . ILE A 1 105 ? 8.264 4.682 -14.623 1.00 86.94 105 ILE A C 1
ATOM 860 O O . ILE A 1 105 ? 8.463 4.662 -15.835 1.00 86.94 105 ILE A O 1
ATOM 864 N N . LEU A 1 106 ? 9.177 4.298 -13.727 1.00 86.25 106 LEU A N 1
ATOM 865 C CA . LEU A 1 106 ? 10.544 3.914 -14.082 1.00 86.25 106 LEU A CA 1
ATOM 866 C C . LEU A 1 106 ? 10.560 2.754 -15.083 1.00 86.25 106 LEU A C 1
ATOM 868 O O . LEU A 1 106 ? 11.218 2.833 -16.120 1.00 86.25 106 LEU A O 1
ATOM 872 N N . TYR A 1 107 ? 9.784 1.706 -14.804 1.00 80.25 107 TYR A N 1
ATOM 873 C CA . TYR A 1 107 ? 9.690 0.533 -15.664 1.00 80.25 107 TYR A CA 1
ATOM 874 C C . TYR A 1 107 ? 9.128 0.876 -17.052 1.00 80.25 107 TYR A C 1
ATOM 876 O O . TYR A 1 107 ? 9.637 0.399 -18.065 1.00 80.25 107 TYR A O 1
ATOM 884 N N . THR A 1 108 ? 8.109 1.735 -17.131 1.00 81.94 108 THR A N 1
ATOM 885 C CA . THR A 1 108 ? 7.481 2.140 -18.399 1.00 81.94 108 THR A CA 1
ATOM 886 C C . THR A 1 108 ? 8.402 3.044 -19.218 1.00 81.94 108 THR A C 1
ATOM 888 O O . THR A 1 108 ? 8.585 2.816 -20.414 1.00 81.94 108 THR A O 1
ATOM 891 N N . GLU A 1 109 ? 9.007 4.050 -18.584 1.00 83.50 109 GLU A N 1
ATOM 892 C CA . GLU A 1 109 ? 9.861 5.042 -19.247 1.00 83.50 109 GLU A CA 1
ATOM 893 C C . GLU A 1 109 ? 11.140 4.426 -19.818 1.00 83.50 109 GLU A C 1
ATOM 895 O O . GLU A 1 109 ? 11.593 4.832 -20.890 1.00 83.50 109 GLU A O 1
ATOM 900 N N . CYS A 1 110 ? 11.704 3.416 -19.150 1.00 76.25 110 CYS A N 1
ATOM 901 C CA . CYS A 1 110 ? 12.929 2.768 -19.609 1.00 76.25 110 CYS A CA 1
ATOM 902 C C . CYS A 1 110 ? 12.705 1.535 -20.499 1.00 76.25 110 CYS A C 1
ATOM 904 O O . CYS A 1 110 ? 13.667 0.864 -20.876 1.00 76.25 110 CYS A O 1
ATOM 906 N N . GLY A 1 111 ? 11.453 1.232 -20.861 1.00 69.69 111 GLY A N 1
ATOM 907 C CA . GLY A 1 111 ? 11.129 0.101 -21.728 1.00 69.69 111 GLY A CA 1
ATOM 908 C C . GLY A 1 111 ? 11.315 -1.252 -21.042 1.00 69.69 111 GLY A C 1
ATOM 909 O O . GLY A 1 111 ? 11.884 -2.162 -21.639 1.00 69.69 111 GLY A O 1
ATOM 910 N N . GLN A 1 112 ? 10.800 -1.383 -19.817 1.00 70.62 112 GLN A N 1
ATOM 911 C CA . GLN A 1 112 ? 10.724 -2.625 -19.040 1.00 70.62 112 GLN A CA 1
ATOM 912 C C . GLN A 1 112 ? 12.055 -3.091 -18.435 1.00 70.62 112 GLN A C 1
ATOM 914 O O . GLN A 1 112 ? 12.322 -4.288 -18.298 1.00 70.62 112 GLN A O 1
ATOM 919 N N . CYS A 1 113 ? 12.911 -2.138 -18.078 1.00 70.81 113 CYS A N 1
ATOM 920 C CA . CYS A 1 113 ? 14.208 -2.401 -17.476 1.00 70.81 113 CYS A CA 1
ATOM 921 C C . CYS A 1 113 ? 14.159 -2.294 -15.939 1.00 70.81 113 CYS A C 1
ATOM 923 O O . CYS A 1 113 ? 13.390 -1.520 -15.373 1.00 70.81 113 CYS A O 1
ATOM 925 N N . TYR A 1 114 ? 15.017 -3.059 -15.262 1.00 73.88 114 TYR A N 1
ATOM 926 C CA . TYR A 1 114 ? 15.284 -2.889 -13.834 1.00 73.88 114 TYR A CA 1
ATOM 927 C C . TYR A 1 114 ? 16.524 -2.015 -13.654 1.00 73.88 114 TYR A C 1
ATOM 929 O O . TYR A 1 114 ? 17.622 -2.425 -14.035 1.00 73.88 114 TYR A O 1
ATOM 937 N N . THR A 1 115 ? 16.342 -0.820 -13.092 1.00 81.38 115 THR A N 1
ATOM 938 C CA . THR A 1 115 ? 17.432 0.100 -12.732 1.00 81.38 115 THR A CA 1
ATOM 939 C C . THR A 1 115 ? 17.726 0.056 -11.234 1.00 81.38 115 THR A C 1
ATOM 941 O O . THR A 1 115 ? 16.958 -0.516 -10.454 1.00 81.38 115 THR A O 1
ATOM 944 N N . ASP A 1 116 ? 18.826 0.683 -10.816 1.00 86.94 116 ASP A N 1
ATOM 945 C CA . ASP A 1 116 ? 19.14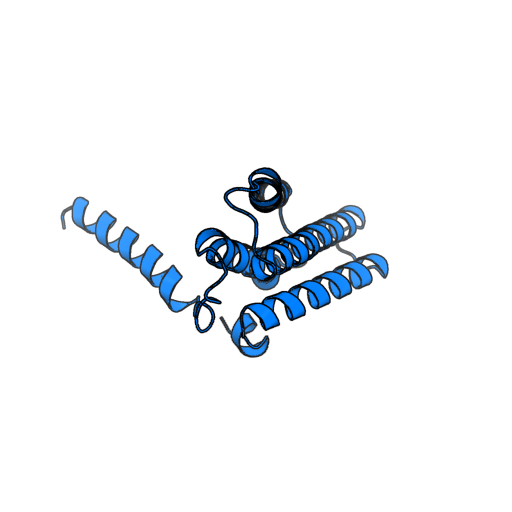0 0.860 -9.396 1.00 86.94 116 ASP A CA 1
ATOM 946 C C . ASP A 1 116 ? 18.036 1.660 -8.682 1.00 86.94 116 ASP A C 1
ATOM 948 O O . ASP A 1 116 ? 17.633 1.293 -7.579 1.00 86.94 116 ASP A O 1
ATOM 952 N N . GLU A 1 117 ? 17.463 2.679 -9.333 1.00 86.62 117 GLU A N 1
ATOM 953 C CA . GLU A 1 117 ? 16.325 3.431 -8.792 1.00 86.62 117 GLU A CA 1
ATOM 954 C C . GLU A 1 117 ? 15.068 2.561 -8.662 1.00 86.62 117 GLU A C 1
ATOM 956 O O . GLU A 1 117 ? 14.350 2.666 -7.667 1.00 86.62 117 GLU A O 1
ATOM 961 N N . ALA A 1 118 ? 14.800 1.679 -9.632 1.00 82.88 118 ALA A N 1
ATOM 962 C CA . ALA A 1 118 ? 13.667 0.755 -9.565 1.00 82.88 118 ALA A CA 1
ATOM 963 C C . ALA A 1 118 ? 13.831 -0.250 -8.413 1.00 82.88 118 ALA A C 1
ATOM 965 O O . ALA A 1 118 ? 12.872 -0.532 -7.694 1.00 82.88 118 ALA A O 1
ATOM 966 N N . ASN A 1 119 ? 15.054 -0.740 -8.189 1.00 82.19 119 ASN A N 1
ATOM 967 C CA . ASN A 1 119 ? 15.376 -1.594 -7.046 1.00 82.19 119 ASN A CA 1
ATOM 968 C C . ASN A 1 119 ? 15.227 -0.849 -5.712 1.00 82.19 119 ASN A C 1
ATOM 970 O O . ASN A 1 119 ? 14.752 -1.432 -4.739 1.00 82.19 119 ASN A O 1
ATOM 974 N N . GLU A 1 120 ? 15.582 0.438 -5.661 1.00 87.94 120 GLU A N 1
ATOM 975 C CA . GLU A 1 120 ? 15.356 1.269 -4.476 1.00 87.94 120 GLU A CA 1
ATOM 976 C C . GLU A 1 120 ? 13.858 1.399 -4.164 1.00 87.94 120 GLU A C 1
ATOM 978 O O . GLU A 1 120 ? 13.460 1.261 -3.006 1.00 87.94 120 GLU A O 1
ATOM 983 N N . GLN A 1 121 ? 13.011 1.617 -5.179 1.00 87.88 121 GLN A N 1
ATOM 984 C CA . GLN A 1 121 ? 11.560 1.678 -4.964 1.00 87.88 121 GLN A CA 1
ATOM 985 C C . GLN A 1 121 ? 10.999 0.339 -4.480 1.00 87.88 121 GLN A C 1
ATOM 987 O O . GLN A 1 121 ? 10.212 0.328 -3.537 1.00 87.88 121 GLN A O 1
ATOM 992 N N . LEU A 1 122 ? 11.443 -0.784 -5.054 1.00 82.62 122 LEU A N 1
ATOM 993 C CA . LEU A 1 122 ? 11.054 -2.113 -4.577 1.00 82.62 122 LEU A CA 1
ATOM 994 C C . LEU A 1 122 ? 11.452 -2.347 -3.118 1.00 82.62 122 LEU A C 1
ATOM 996 O O . LEU A 1 122 ? 10.653 -2.876 -2.352 1.00 82.62 122 LEU A O 1
ATOM 1000 N N . GLY A 1 123 ? 12.650 -1.917 -2.712 1.00 83.69 123 GLY A N 1
ATOM 1001 C CA . GLY A 1 123 ? 13.076 -1.993 -1.314 1.00 83.69 123 GLY A CA 1
ATOM 1002 C C . GLY A 1 123 ? 12.102 -1.276 -0.376 1.00 83.69 123 GLY A C 1
ATOM 1003 O O . GLY A 1 123 ? 11.665 -1.850 0.617 1.00 83.69 123 GLY A O 1
ATOM 1004 N N . LYS A 1 124 ? 11.675 -0.062 -0.740 1.00 88.75 124 LYS A N 1
ATOM 1005 C CA . LYS A 1 124 ? 10.707 0.719 0.050 1.00 88.75 124 LYS A CA 1
ATOM 1006 C C . LYS A 1 124 ? 9.295 0.123 0.045 1.00 88.75 124 LYS A C 1
ATOM 1008 O O . LYS A 1 124 ? 8.570 0.261 1.034 1.00 88.75 124 LYS A O 1
ATOM 1013 N N . MET A 1 125 ? 8.900 -0.553 -1.039 1.00 86.00 125 MET A N 1
ATOM 1014 C CA . MET A 1 125 ? 7.652 -1.327 -1.075 1.00 86.00 125 MET A CA 1
ATOM 1015 C C . MET A 1 125 ? 7.701 -2.487 -0.081 1.00 86.00 125 MET A C 1
ATOM 1017 O O . MET A 1 125 ? 6.774 -2.625 0.710 1.00 86.00 125 MET A O 1
ATOM 1021 N N . VAL A 1 126 ? 8.793 -3.259 -0.071 1.00 84.25 126 VAL A N 1
ATOM 1022 C CA . VAL A 1 126 ? 8.993 -4.379 0.865 1.00 84.25 126 VAL A CA 1
ATOM 1023 C C . VAL A 1 126 ? 9.021 -3.891 2.316 1.00 84.25 126 VAL A C 1
ATOM 1025 O O . VAL A 1 126 ? 8.431 -4.517 3.189 1.00 84.25 126 VAL A O 1
ATOM 1028 N N . GLU A 1 127 ? 9.661 -2.755 2.599 1.00 87.50 127 GLU A N 1
ATOM 1029 C CA . GLU A 1 127 ? 9.630 -2.155 3.942 1.00 87.50 127 GLU A CA 1
ATOM 1030 C C . GLU A 1 127 ? 8.197 -1.809 4.375 1.00 87.50 127 GLU A C 1
ATOM 1032 O O . GLU A 1 127 ? 7.776 -2.168 5.473 1.00 87.50 127 GLU A O 1
ATOM 1037 N N . SER A 1 128 ? 7.426 -1.162 3.495 1.00 87.62 128 SER A N 1
ATOM 1038 C CA . SER A 1 128 ? 6.031 -0.790 3.775 1.00 87.62 128 SER A CA 1
ATOM 1039 C C . SER A 1 128 ? 5.129 -2.014 3.953 1.00 87.62 128 SER A C 1
ATOM 1041 O O . SER A 1 128 ? 4.274 -2.032 4.837 1.00 87.62 128 SER A O 1
ATOM 1043 N N . GLU A 1 129 ? 5.335 -3.049 3.139 1.00 84.56 129 GLU A N 1
ATOM 1044 C CA . GLU A 1 129 ? 4.661 -4.339 3.256 1.00 84.56 129 GLU A CA 1
ATOM 1045 C C . GLU A 1 129 ? 4.913 -4.985 4.618 1.00 84.56 129 GLU A C 1
ATOM 1047 O O . GLU A 1 129 ? 3.961 -5.383 5.284 1.00 84.56 129 GLU A O 1
ATOM 1052 N N . LEU A 1 130 ? 6.176 -5.138 5.024 1.00 85.06 130 LEU A N 1
ATOM 1053 C CA . LEU A 1 130 ? 6.519 -5.869 6.244 1.00 85.06 130 LEU A CA 1
ATOM 1054 C C . LEU A 1 130 ? 5.910 -5.208 7.486 1.00 85.06 130 LEU A C 1
ATOM 1056 O O . LEU A 1 130 ? 5.444 -5.909 8.387 1.00 85.06 130 LEU A O 1
ATOM 1060 N N . GLU A 1 131 ? 5.860 -3.876 7.513 1.00 88.62 131 GLU A N 1
ATOM 1061 C CA . GLU A 1 131 ? 5.183 -3.115 8.566 1.00 88.62 131 GLU A CA 1
ATOM 1062 C C . GLU A 1 131 ? 3.665 -3.358 8.554 1.00 88.62 131 GLU A C 1
ATOM 1064 O O . GLU A 1 131 ? 3.073 -3.631 9.599 1.00 88.62 131 GLU A O 1
ATOM 1069 N N . LEU A 1 132 ? 3.024 -3.354 7.378 1.00 88.44 132 LEU A N 1
ATOM 1070 C CA . LEU A 1 132 ? 1.599 -3.679 7.263 1.00 88.44 132 LEU A CA 1
ATOM 1071 C C . LEU A 1 132 ? 1.311 -5.123 7.694 1.00 88.44 132 LEU A C 1
ATOM 1073 O O . LEU A 1 132 ? 0.433 -5.344 8.524 1.00 88.44 132 LEU A O 1
ATOM 1077 N N . LEU A 1 133 ? 2.062 -6.110 7.199 1.00 84.19 133 LEU A N 1
ATOM 1078 C CA . LEU A 1 133 ? 1.910 -7.521 7.572 1.00 84.19 133 LEU A CA 1
ATOM 1079 C C . LEU A 1 133 ? 2.063 -7.745 9.081 1.00 84.19 133 LEU A C 1
ATOM 1081 O O . LEU A 1 133 ? 1.307 -8.524 9.666 1.00 84.19 133 LEU A O 1
ATOM 1085 N N . SER A 1 134 ? 2.990 -7.024 9.716 1.00 84.81 134 SER A N 1
ATOM 1086 C CA . SER A 1 134 ? 3.162 -7.014 11.170 1.00 84.81 134 SER A CA 1
ATOM 1087 C C . SER A 1 134 ? 1.899 -6.524 11.890 1.00 84.81 134 SER A C 1
ATOM 1089 O O . SER A 1 134 ? 1.418 -7.188 12.808 1.00 84.81 134 SER A O 1
ATOM 1091 N N . ILE A 1 135 ? 1.299 -5.419 11.432 1.00 85.81 135 ILE A N 1
ATOM 1092 C CA . ILE A 1 135 ? 0.047 -4.871 11.988 1.00 85.81 135 ILE A CA 1
ATOM 1093 C C . ILE A 1 135 ? -1.124 -5.837 11.787 1.00 85.81 135 ILE A C 1
ATOM 1095 O O . ILE A 1 135 ? -1.933 -6.039 12.691 1.00 85.81 135 ILE A O 1
ATOM 1099 N N . TYR A 1 136 ? -1.190 -6.464 10.614 1.00 81.38 136 TYR A N 1
ATOM 1100 C CA . TYR A 1 136 ? -2.175 -7.487 10.284 1.00 81.38 136 TYR A CA 1
ATOM 1101 C C . TYR A 1 136 ? -1.946 -8.811 11.032 1.00 81.38 136 TYR A C 1
ATOM 1103 O O . TYR A 1 136 ? -2.806 -9.689 10.985 1.00 81.38 136 TYR A O 1
ATOM 1111 N N . ASN A 1 137 ? -0.820 -8.961 11.739 1.00 81.50 137 ASN A N 1
ATOM 1112 C CA . ASN A 1 137 ? -0.392 -10.203 12.379 1.00 81.50 137 ASN A CA 1
ATOM 1113 C C . ASN A 1 137 ? -0.421 -11.399 11.403 1.00 81.50 137 ASN A C 1
ATOM 1115 O O . ASN A 1 137 ? -0.819 -12.512 11.750 1.00 81.50 137 ASN A O 1
ATOM 1119 N N . VAL A 1 138 ? -0.012 -11.153 10.155 1.00 76.19 138 VAL A N 1
ATOM 1120 C CA . VAL A 1 138 ? 0.065 -12.150 9.083 1.00 76.19 138 VAL A CA 1
ATOM 1121 C C . VAL A 1 138 ? 1.526 -12.373 8.735 1.00 76.19 138 VAL A C 1
ATOM 1123 O O . VAL A 1 138 ? 2.294 -11.437 8.542 1.00 76.19 138 VAL A O 1
ATOM 1126 N N . ASN A 1 139 ? 1.924 -13.637 8.616 1.00 73.12 139 ASN A N 1
ATOM 1127 C CA . ASN A 1 139 ? 3.255 -13.960 8.115 1.00 73.12 139 ASN A CA 1
ATOM 1128 C C . ASN A 1 139 ? 3.304 -13.785 6.592 1.00 73.12 139 ASN A C 1
ATOM 1130 O O . ASN A 1 139 ? 2.396 -14.238 5.898 1.00 73.12 139 ASN A O 1
ATOM 1134 N N . ALA A 1 140 ? 4.408 -13.253 6.059 1.00 73.56 140 ALA A N 1
ATOM 1135 C CA . ALA A 1 140 ? 4.600 -13.093 4.612 1.00 73.56 140 ALA A CA 1
ATOM 1136 C C . ALA A 1 140 ? 4.398 -14.406 3.833 1.00 73.56 140 ALA A C 1
ATOM 1138 O O . ALA A 1 140 ? 3.775 -14.423 2.777 1.00 73.56 140 ALA A O 1
ATOM 1139 N N . SER A 1 141 ? 4.850 -15.541 4.379 1.00 72.94 141 SER A N 1
ATOM 1140 C CA . SER A 1 141 ? 4.618 -16.848 3.753 1.00 72.94 141 SER A CA 1
ATOM 1141 C C . SER A 1 141 ? 3.136 -17.212 3.659 1.00 72.94 141 SER A C 1
ATOM 1143 O O . SER A 1 141 ? 2.738 -17.812 2.671 1.00 72.94 141 SER A O 1
ATOM 1145 N N . GLU A 1 142 ? 2.311 -16.855 4.644 1.00 68.62 142 GLU A N 1
ATOM 1146 C CA . GLU A 1 142 ? 0.858 -17.061 4.583 1.00 68.62 142 GLU A CA 1
ATOM 1147 C C . GLU A 1 142 ? 0.198 -16.083 3.608 1.00 68.62 142 GLU A C 1
ATOM 1149 O O . GLU A 1 142 ? -0.726 -16.470 2.901 1.00 68.62 142 GLU A O 1
ATOM 1154 N N . PHE A 1 143 ? 0.710 -14.854 3.521 1.00 72.56 143 PHE A N 1
ATOM 1155 C CA . PHE A 1 143 ? 0.206 -13.825 2.617 1.00 72.56 143 PHE A CA 1
ATOM 1156 C C . PHE A 1 143 ? 0.373 -14.206 1.137 1.00 72.56 143 PHE A C 1
ATOM 1158 O O . PHE A 1 143 ? -0.600 -14.187 0.394 1.00 72.56 143 PHE A O 1
ATOM 1165 N N . TYR A 1 144 ? 1.573 -14.636 0.731 1.00 67.38 144 TYR A N 1
ATOM 1166 C CA . TYR A 1 144 ? 1.898 -14.973 -0.666 1.00 67.38 144 TYR A CA 1
ATOM 1167 C C . TYR A 1 144 ? 1.497 -16.385 -1.114 1.00 67.38 144 TYR A C 1
ATOM 1169 O O . TYR A 1 144 ? 1.662 -16.731 -2.282 1.00 67.38 144 TYR A O 1
ATOM 1177 N N . SER A 1 145 ? 1.030 -17.235 -0.195 1.00 61.28 145 SER A N 1
ATOM 1178 C CA . SER A 1 145 ? 0.562 -18.591 -0.528 1.00 61.28 145 SER A CA 1
ATOM 1179 C C . SER A 1 145 ? -0.908 -18.639 -0.968 1.00 61.28 145 SER A C 1
ATOM 1181 O O . SER A 1 145 ? -1.409 -19.740 -1.214 1.00 61.28 145 SER A O 1
ATOM 1183 N N . ASN A 1 146 ? -1.591 -17.489 -1.008 1.00 47.12 146 ASN A N 1
ATOM 1184 C CA . ASN A 1 146 ? -3.007 -17.347 -1.356 1.00 47.12 146 ASN A CA 1
ATOM 1185 C C . ASN A 1 146 ? -3.205 -16.891 -2.800 1.00 47.12 146 ASN A C 1
ATOM 1187 O O . ASN A 1 146 ? -2.514 -15.936 -3.213 1.00 47.12 146 ASN A O 1
#

Secondary structure (DSSP, 8-state):
--THHHHHHHHHHHHHHHHHH----SS--TTS-HHHHHHHHHHHHIIIII-BTTB---HHHHHHHHHHHHHHHHS-BTTBPPPHHHHHHHHHHHHHHHHHHHHHHHHHHTTS---HHHHHHHHHHHHHHHHHHHHTT--HHHHHT-